Protein AF-A0A847NU24-F1 (afdb_monomer)

Structure (mmCIF, N/CA/C/O backbone):
data_AF-A0A847NU24-F1
#
_entry.id   AF-A0A847NU24-F1
#
loop_
_atom_site.group_PDB
_atom_site.id
_atom_site.type_symbol
_atom_site.label_atom_id
_atom_site.label_alt_id
_atom_site.label_comp_id
_atom_site.label_asym_id
_atom_site.label_entity_id
_atom_site.label_seq_id
_atom_site.pdbx_PDB_ins_code
_atom_site.Cartn_x
_atom_site.Cartn_y
_atom_site.Cartn_z
_atom_site.occupancy
_atom_site.B_iso_or_equiv
_atom_site.auth_seq_id
_atom_site.auth_comp_id
_atom_site.auth_asym_id
_atom_site.auth_atom_id
_atom_site.pdbx_PDB_model_num
ATOM 1 N N . MET A 1 1 ? -18.701 -4.483 -7.938 1.00 40.66 1 MET A N 1
ATOM 2 C CA . MET A 1 1 ? -17.333 -4.623 -8.474 1.00 40.66 1 MET A CA 1
ATOM 3 C C . MET A 1 1 ? -16.373 -4.222 -7.375 1.00 40.66 1 MET A C 1
ATOM 5 O O . MET A 1 1 ? -16.592 -3.175 -6.773 1.00 40.66 1 MET A O 1
ATOM 9 N N . ASN A 1 2 ? -15.394 -5.076 -7.081 1.00 43.22 2 ASN A N 1
ATOM 10 C CA . ASN A 1 2 ? -14.241 -4.721 -6.253 1.00 43.22 2 ASN A CA 1
ATOM 11 C C . ASN A 1 2 ? -13.532 -3.564 -6.970 1.00 43.22 2 ASN A C 1
ATOM 13 O O . ASN A 1 2 ? -13.362 -3.616 -8.189 1.00 43.22 2 ASN A O 1
ATOM 17 N N . GLY A 1 3 ? -13.318 -2.457 -6.267 1.00 52.81 3 GLY A N 1
ATOM 18 C CA . GLY A 1 3 ? -12.919 -1.199 -6.891 1.00 52.81 3 GLY A CA 1
ATOM 19 C C . GLY A 1 3 ? -11.425 -1.176 -7.197 1.00 52.81 3 GLY A C 1
ATOM 20 O O . GLY A 1 3 ? -10.616 -1.538 -6.345 1.00 52.81 3 GLY A O 1
ATOM 21 N N . THR A 1 4 ? -11.052 -0.716 -8.388 1.00 55.78 4 THR A N 1
ATOM 22 C CA . THR A 1 4 ? -9.664 -0.359 -8.701 1.00 55.78 4 THR A CA 1
ATOM 23 C C . THR A 1 4 ? -9.498 1.141 -8.509 1.00 55.78 4 THR A C 1
ATOM 25 O O . THR A 1 4 ? -10.241 1.927 -9.096 1.00 55.78 4 THR A O 1
ATOM 28 N N . PHE A 1 5 ? -8.532 1.536 -7.686 1.00 62.53 5 PHE A N 1
ATOM 29 C CA . PHE A 1 5 ? -8.117 2.918 -7.512 1.00 62.53 5 PHE A CA 1
ATOM 30 C C . PHE A 1 5 ? -6.874 3.170 -8.373 1.00 62.53 5 PHE A C 1
ATOM 32 O O . PHE A 1 5 ? -5.778 2.691 -8.072 1.00 62.53 5 PHE A O 1
ATOM 39 N N . PHE A 1 6 ? -7.048 3.897 -9.475 1.00 54.53 6 PHE A N 1
ATOM 40 C CA . PHE A 1 6 ? -5.964 4.232 -10.394 1.00 54.53 6 PHE A CA 1
ATOM 41 C C . PHE A 1 6 ? -5.281 5.522 -9.950 1.00 54.53 6 PHE A C 1
ATOM 43 O O . PHE A 1 6 ? -5.882 6.588 -10.031 1.00 54.53 6 PHE A O 1
ATOM 50 N N . LYS A 1 7 ? -4.004 5.445 -9.562 1.00 55.00 7 LYS A N 1
ATOM 51 C CA . LYS A 1 7 ? -3.173 6.640 -9.416 1.00 55.00 7 LYS A CA 1
ATOM 52 C C . LYS A 1 7 ? -2.510 6.931 -10.764 1.00 55.00 7 LYS A C 1
ATOM 54 O O . LYS A 1 7 ? -1.403 6.489 -11.047 1.00 55.00 7 LYS A O 1
ATOM 59 N N . ASN A 1 8 ? -3.211 7.638 -11.643 1.00 44.91 8 ASN A N 1
ATOM 60 C CA . ASN A 1 8 ? -2.634 8.044 -12.924 1.00 44.91 8 ASN A CA 1
ATOM 61 C C . ASN A 1 8 ? -1.587 9.160 -12.683 1.00 44.91 8 ASN A C 1
ATOM 63 O O . ASN A 1 8 ? -1.918 10.182 -12.080 1.00 44.91 8 ASN A O 1
ATOM 67 N N . PRO A 1 9 ? -0.333 9.006 -13.144 1.00 44.69 9 PRO A N 1
ATOM 68 C CA . PRO A 1 9 ? 0.763 9.947 -12.884 1.00 44.69 9 PRO A CA 1
ATOM 69 C C . PRO A 1 9 ? 0.654 11.305 -13.609 1.00 44.69 9 PRO A C 1
ATOM 71 O O . PRO A 1 9 ? 1.623 12.058 -13.617 1.00 44.69 9 PRO A O 1
ATOM 74 N N . SER A 1 10 ? -0.488 11.628 -14.226 1.00 42.53 10 SER A N 1
ATOM 75 C CA . SER A 1 10 ? -0.677 12.831 -15.052 1.00 42.53 10 SER A CA 1
ATOM 76 C C . SER A 1 10 ? -1.715 13.839 -14.531 1.00 42.53 10 SER A C 1
ATOM 78 O O . SER A 1 10 ? -2.029 14.787 -15.245 1.00 42.53 10 SER A O 1
ATOM 80 N N . PHE A 1 11 ? -2.238 13.685 -13.309 1.00 48.75 11 PHE A N 1
ATOM 81 C CA . PHE A 1 11 ? -3.346 14.524 -12.834 1.00 48.75 11 PHE A CA 1
ATOM 82 C C . PHE A 1 11 ? -2.934 15.837 -12.150 1.00 48.75 11 PHE A C 1
ATOM 84 O O . PHE A 1 11 ? -1.982 15.901 -11.372 1.00 48.75 11 PHE A O 1
ATOM 91 N N . GLU A 1 12 ? -3.694 16.888 -12.472 1.00 46.78 12 GLU A N 1
ATOM 92 C CA . GLU A 1 12 ? -3.600 18.248 -11.938 1.00 46.78 12 GLU A CA 1
ATOM 93 C C . GLU A 1 12 ? -3.823 18.293 -10.409 1.00 46.78 12 GLU A C 1
ATOM 95 O O . GLU A 1 12 ? -4.570 17.489 -9.848 1.00 46.78 12 GLU A O 1
ATOM 100 N N . GLU A 1 13 ? -3.214 19.275 -9.726 1.00 45.25 13 GLU A N 1
ATOM 101 C CA . GLU A 1 13 ? -3.166 19.425 -8.253 1.00 45.25 13 GLU A CA 1
ATOM 102 C C . GLU A 1 13 ? -4.518 19.292 -7.519 1.00 45.25 13 GLU A C 1
ATOM 104 O O . GLU A 1 13 ? -4.553 18.913 -6.347 1.00 45.25 13 GLU A O 1
ATOM 109 N N . ASN A 1 14 ? -5.641 19.574 -8.187 1.00 42.28 14 ASN A N 1
ATOM 110 C CA . ASN A 1 14 ? -6.974 19.536 -7.584 1.00 42.28 14 ASN A CA 1
ATOM 111 C C . ASN A 1 14 ? -7.537 18.111 -7.381 1.00 42.28 14 ASN A C 1
ATOM 113 O O . ASN A 1 14 ? -8.376 17.930 -6.499 1.00 42.28 14 ASN A O 1
ATOM 117 N N . GLU A 1 15 ? -7.071 17.093 -8.119 1.00 49.22 15 GLU A N 1
ATOM 118 C CA . GLU A 1 15 ? -7.521 15.695 -7.945 1.00 49.22 15 GLU A CA 1
ATOM 119 C C . GLU A 1 15 ? -6.720 14.923 -6.883 1.00 49.22 15 GLU A C 1
ATOM 121 O O . GLU A 1 15 ? -7.272 14.050 -6.213 1.00 49.22 15 GLU A O 1
ATOM 126 N N . ILE A 1 16 ? -5.476 15.337 -6.607 1.00 50.62 16 ILE A N 1
ATOM 127 C CA . ILE A 1 16 ? -4.620 14.781 -5.537 1.00 50.62 16 ILE A CA 1
ATOM 128 C C . ILE A 1 16 ? -5.321 14.848 -4.166 1.00 50.62 16 ILE A C 1
ATOM 130 O O . ILE A 1 16 ? -5.128 13.997 -3.294 1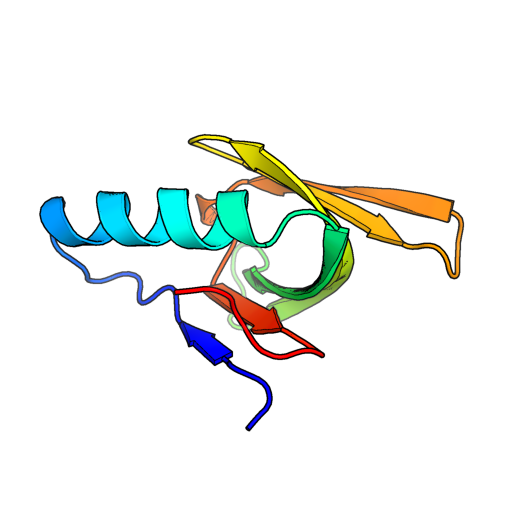.00 50.62 16 ILE A O 1
ATOM 134 N N . ARG A 1 17 ? -6.174 15.861 -3.966 1.00 48.53 17 ARG A N 1
ATOM 135 C CA . ARG A 1 17 ? -6.922 16.069 -2.720 1.00 48.53 17 ARG A CA 1
ATOM 136 C C . ARG A 1 17 ? -8.084 15.081 -2.539 1.00 48.53 17 ARG A C 1
ATOM 138 O O . ARG A 1 17 ? -8.444 14.798 -1.397 1.00 48.53 17 ARG A O 1
ATOM 145 N N . ASN A 1 18 ? -8.634 14.535 -3.627 1.00 57.34 18 ASN A N 1
ATOM 146 C CA . ASN A 1 18 ? -9.696 13.524 -3.573 1.00 57.34 18 ASN A CA 1
ATOM 147 C C . ASN A 1 18 ? -9.128 12.147 -3.193 1.00 57.34 18 ASN A C 1
ATOM 149 O O . ASN A 1 18 ? -9.701 11.456 -2.351 1.00 57.34 18 ASN A O 1
ATOM 153 N N . ASP A 1 19 ? -7.944 11.808 -3.706 1.00 60.94 19 ASP A N 1
AT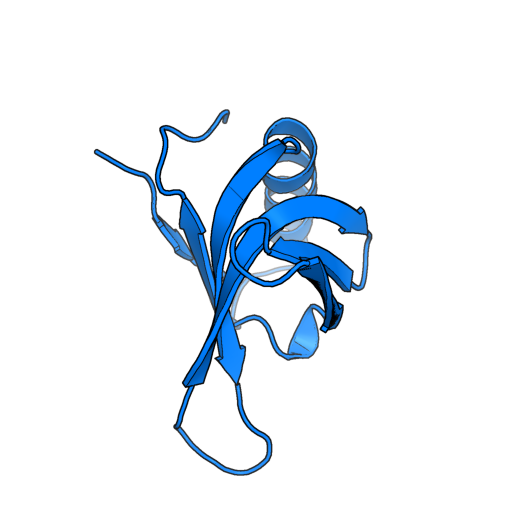OM 154 C CA . ASP A 1 19 ? -7.221 10.562 -3.414 1.00 60.94 19 ASP A CA 1
ATOM 155 C C . ASP A 1 19 ? -6.939 10.368 -1.918 1.00 60.94 19 ASP A C 1
ATOM 157 O O . ASP A 1 19 ? -7.031 9.265 -1.370 1.00 60.94 19 ASP A O 1
ATOM 161 N N . TYR A 1 20 ? -6.597 11.463 -1.239 1.00 67.25 20 TYR A N 1
ATOM 162 C CA . TYR A 1 20 ? -6.201 1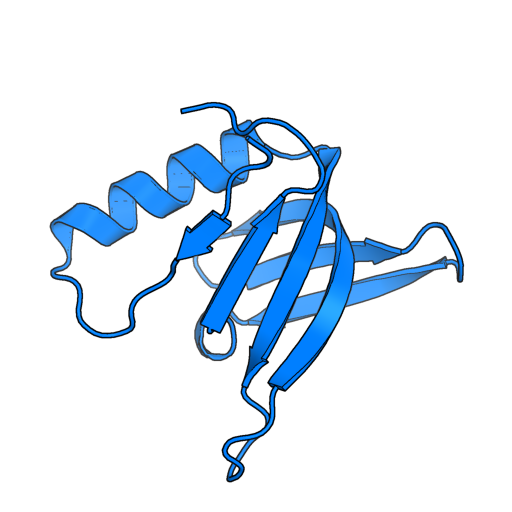1.437 0.163 1.00 67.25 20 TYR A CA 1
ATOM 163 C C . TYR A 1 20 ? -7.348 11.095 1.115 1.00 67.25 20 TYR A C 1
ATOM 165 O O . TYR A 1 20 ? -7.147 10.347 2.075 1.00 67.25 20 TYR A O 1
ATOM 173 N N . ASN A 1 21 ? -8.546 11.615 0.846 1.00 74.75 21 ASN A N 1
ATOM 174 C CA . ASN A 1 21 ? -9.720 11.334 1.670 1.00 74.75 21 ASN A CA 1
ATOM 175 C C . ASN A 1 21 ? -10.205 9.901 1.443 1.00 74.75 21 ASN A C 1
ATOM 177 O O . ASN A 1 21 ? -10.402 9.172 2.410 1.00 74.75 21 ASN A O 1
ATOM 181 N N . ILE A 1 22 ? -10.246 9.451 0.183 1.00 81.56 22 ILE A N 1
ATOM 182 C CA . ILE A 1 22 ? -10.652 8.084 -0.161 1.00 81.56 22 ILE A CA 1
ATOM 183 C C . ILE A 1 22 ? -9.761 7.066 0.560 1.00 81.56 22 ILE A C 1
ATOM 185 O O . ILE A 1 22 ? -10.265 6.179 1.241 1.00 81.56 22 ILE A O 1
ATOM 189 N N . LEU A 1 23 ? -8.433 7.175 0.483 1.00 84.75 23 LEU A N 1
ATOM 190 C CA . LEU A 1 23 ? -7.561 6.178 1.119 1.00 84.75 23 LEU A CA 1
ATOM 191 C C . LEU A 1 23 ? -7.652 6.198 2.651 1.00 84.75 23 LEU A C 1
ATOM 193 O O . LEU A 1 23 ? -7.610 5.139 3.276 1.00 84.75 23 LEU A O 1
ATOM 197 N N . LYS A 1 24 ? -7.844 7.370 3.264 1.00 86.06 24 LYS A N 1
ATOM 198 C CA . LYS A 1 24 ? -8.073 7.474 4.712 1.00 86.06 24 LYS A CA 1
ATOM 199 C C . LYS A 1 24 ? -9.379 6.830 5.157 1.00 86.06 24 LYS A C 1
ATOM 201 O O . LYS A 1 24 ? -9.386 6.118 6.159 1.00 86.06 24 LYS A O 1
ATOM 206 N N . ASP A 1 25 ? -10.446 7.022 4.394 1.00 89.19 25 ASP A N 1
ATOM 207 C CA . ASP A 1 25 ? -11.764 6.462 4.702 1.00 89.19 25 ASP A CA 1
ATOM 208 C C . ASP A 1 25 ? -11.817 4.938 4.509 1.00 89.19 25 ASP A C 1
ATOM 210 O O . ASP A 1 25 ? -12.770 4.279 4.924 1.00 89.19 25 ASP A O 1
ATOM 214 N N . ASN A 1 26 ? -10.781 4.354 3.902 1.00 90.25 26 ASN A N 1
ATOM 215 C CA . ASN A 1 26 ? -10.672 2.923 3.649 1.00 90.25 26 ASN A CA 1
ATOM 216 C C . ASN A 1 26 ? -9.577 2.220 4.484 1.00 90.25 26 ASN A C 1
ATOM 218 O O . ASN A 1 26 ? -9.227 1.076 4.180 1.00 90.25 26 ASN A O 1
ATOM 222 N N . ILE A 1 27 ? -9.058 2.856 5.545 1.00 93.56 27 ILE A N 1
ATOM 223 C CA . ILE A 1 27 ? -8.182 2.199 6.534 1.00 93.56 27 ILE A CA 1
ATOM 224 C C . ILE A 1 27 ? -8.881 0.956 7.115 1.00 93.56 27 ILE A C 1
ATOM 226 O O . ILE A 1 27 ? -10.082 0.959 7.380 1.00 93.56 27 ILE A O 1
ATOM 230 N N . GLY A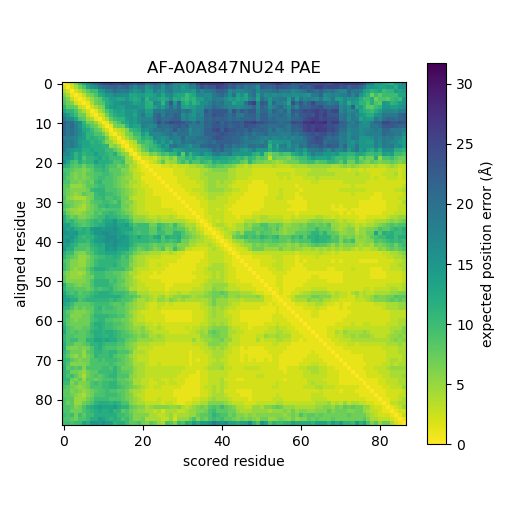 1 28 ? -8.121 -0.123 7.294 1.00 94.56 28 GLY A N 1
ATOM 231 C CA . GLY A 1 28 ? -8.595 -1.425 7.761 1.00 94.56 28 GLY A CA 1
ATOM 232 C C . GLY A 1 28 ? -9.026 -2.381 6.646 1.00 94.56 28 GLY A C 1
ATOM 233 O O . GLY A 1 28 ? -9.253 -3.557 6.921 1.00 94.56 28 GLY A O 1
ATOM 234 N N . LYS A 1 29 ? -9.105 -1.926 5.389 1.00 93.38 29 LYS A N 1
ATOM 235 C CA . LYS A 1 29 ? -9.432 -2.797 4.250 1.00 93.38 29 LYS A CA 1
ATOM 236 C C . LYS A 1 29 ? -8.204 -3.477 3.678 1.00 93.38 29 LYS A C 1
ATOM 238 O O . LYS A 1 29 ? -7.107 -2.915 3.670 1.00 93.38 29 LYS A O 1
ATOM 243 N N . LYS A 1 30 ? -8.411 -4.675 3.133 1.00 94.06 30 LYS A N 1
ATOM 244 C CA . LYS A 1 30 ? -7.365 -5.394 2.413 1.00 94.06 30 LYS A CA 1
ATOM 245 C C . LYS A 1 30 ? -7.180 -4.829 1.005 1.00 94.06 30 LYS A C 1
ATOM 247 O O . LYS A 1 30 ? -8.136 -4.732 0.229 1.00 94.06 30 LYS A O 1
ATOM 252 N N . ILE A 1 31 ? -5.941 -4.467 0.683 1.00 93.69 31 ILE A N 1
ATOM 253 C CA . ILE A 1 31 ? -5.559 -3.865 -0.593 1.00 93.69 31 ILE A CA 1
ATOM 254 C C . ILE A 1 31 ? -4.325 -4.532 -1.195 1.00 93.69 31 ILE A C 1
ATOM 256 O O . ILE A 1 31 ? -3.508 -5.131 -0.490 1.00 93.69 31 ILE A O 1
ATOM 260 N N . LYS A 1 32 ? -4.168 -4.366 -2.508 1.00 93.88 32 LYS A N 1
ATOM 261 C CA . LYS A 1 32 ? -2.929 -4.631 -3.240 1.00 93.88 32 LYS A CA 1
ATOM 262 C C . LYS A 1 32 ? -2.378 -3.325 -3.785 1.00 93.88 32 LYS A C 1
ATOM 264 O O . LYS A 1 32 ? -3.080 -2.592 -4.476 1.00 93.88 32 LYS A O 1
ATOM 269 N N . VAL A 1 33 ? -1.118 -3.049 -3.491 1.00 92.62 33 VAL A N 1
ATOM 270 C CA . VAL A 1 33 ? -0.387 -1.879 -3.971 1.00 92.62 33 VAL A CA 1
ATOM 271 C C . VAL A 1 33 ? 0.603 -2.335 -5.027 1.00 92.62 33 VAL A C 1
ATOM 273 O O . VAL A 1 33 ? 1.508 -3.121 -4.741 1.00 92.62 33 VAL A O 1
ATOM 276 N N . TYR A 1 34 ? 0.436 -1.824 -6.242 1.00 90.94 34 TYR A N 1
ATOM 277 C CA . TYR A 1 34 ? 1.345 -2.072 -7.352 1.00 90.94 34 TYR A CA 1
ATOM 278 C C . TYR A 1 34 ? 2.394 -0.967 -7.347 1.00 90.94 34 TYR A C 1
ATOM 280 O O . TYR A 1 34 ? 2.086 0.201 -7.577 1.00 90.94 34 TYR A O 1
ATOM 288 N N . SER A 1 35 ? 3.628 -1.334 -7.015 1.00 88.62 35 SER A N 1
ATOM 289 C CA . SER A 1 35 ? 4.737 -0.409 -6.814 1.00 88.62 35 SER A CA 1
ATOM 290 C C . SER A 1 35 ? 5.737 -0.501 -7.956 1.00 88.62 35 SER A C 1
ATOM 292 O O . SER A 1 35 ? 6.160 -1.595 -8.310 1.00 88.62 35 SER A O 1
ATOM 294 N N . LEU A 1 36 ? 6.186 0.634 -8.482 1.00 85.50 36 LEU A N 1
ATOM 295 C CA . LEU A 1 36 ? 7.273 0.695 -9.458 1.00 85.50 36 LEU A CA 1
ATOM 296 C C . LEU A 1 36 ? 8.590 0.227 -8.830 1.00 85.50 36 LEU A C 1
ATOM 298 O O . LEU A 1 36 ? 8.948 0.658 -7.728 1.00 85.50 36 LEU A O 1
ATOM 302 N N . ILE A 1 37 ? 9.312 -0.636 -9.542 1.00 81.75 37 ILE A N 1
ATOM 303 C CA . ILE A 1 37 ? 10.697 -0.988 -9.225 1.00 81.75 37 ILE A CA 1
ATOM 304 C C . ILE A 1 37 ? 11.619 0.006 -9.950 1.00 81.75 37 ILE A C 1
ATOM 306 O O . ILE A 1 37 ? 11.385 0.388 -11.095 1.00 81.75 37 ILE A O 1
ATOM 310 N N . TYR A 1 38 ? 12.655 0.488 -9.257 1.00 76.25 38 TYR A N 1
ATOM 311 C CA . TYR A 1 38 ? 13.559 1.498 -9.807 1.00 76.25 38 TYR A CA 1
ATOM 312 C C . TYR A 1 38 ? 14.259 0.985 -11.074 1.00 76.25 38 TYR A C 1
ATOM 314 O O . TYR A 1 38 ? 14.874 -0.079 -11.051 1.00 76.25 38 TYR A O 1
ATOM 322 N N . ASN A 1 39 ? 14.199 1.780 -12.147 1.00 75.00 39 ASN A N 1
ATOM 323 C CA . ASN A 1 39 ? 14.787 1.496 -13.462 1.00 75.00 39 ASN A CA 1
ATOM 324 C C . ASN A 1 39 ? 14.237 0.254 -14.188 1.00 75.00 39 ASN A C 1
ATOM 326 O O . ASN A 1 39 ? 14.922 -0.298 -15.048 1.00 75.00 39 ASN A O 1
ATOM 330 N N . THR A 1 40 ? 13.008 -0.169 -13.891 1.00 80.25 40 THR A N 1
ATOM 331 C CA . THR A 1 40 ? 12.322 -1.234 -14.638 1.00 80.25 40 THR A CA 1
ATOM 332 C C . THR A 1 40 ? 10.867 -0.860 -14.905 1.00 80.25 40 THR A C 1
ATOM 334 O O . THR A 1 40 ? 10.284 -0.083 -14.153 1.00 80.25 40 THR A O 1
ATOM 337 N N . GLU A 1 41 ? 10.257 -1.471 -15.920 1.00 77.00 41 GLU A N 1
ATOM 338 C CA . GLU A 1 41 ? 8.801 -1.401 -16.140 1.00 77.00 41 GLU A CA 1
ATOM 339 C C . GLU A 1 41 ? 8.019 -2.371 -15.232 1.00 77.00 41 GLU A C 1
ATOM 341 O O . GLU A 1 41 ? 6.792 -2.345 -15.197 1.00 77.00 41 GLU A O 1
ATOM 346 N N . ASP A 1 42 ? 8.723 -3.203 -14.460 1.00 79.94 42 ASP A N 1
ATOM 347 C CA . ASP A 1 42 ? 8.114 -4.187 -13.573 1.00 79.94 42 ASP A CA 1
ATOM 348 C C . ASP A 1 42 ? 7.489 -3.557 -12.320 1.00 79.94 42 ASP A C 1
ATOM 350 O O . ASP A 1 42 ? 7.986 -2.58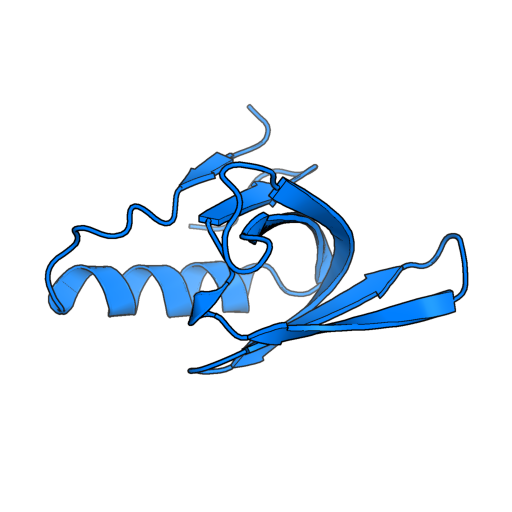3 -11.735 1.00 79.94 42 ASP A O 1
ATOM 354 N N . HIS A 1 43 ? 6.413 -4.195 -11.853 1.00 85.06 43 HIS A N 1
ATOM 355 C CA . HIS A 1 43 ? 5.736 -3.843 -10.613 1.00 85.06 43 HIS A CA 1
ATOM 356 C C . HIS A 1 43 ? 6.003 -4.868 -9.514 1.00 85.06 43 HIS A C 1
ATOM 358 O O . HIS A 1 43 ? 5.808 -6.071 -9.690 1.00 85.06 43 HIS A O 1
ATOM 364 N N . LYS A 1 44 ? 6.347 -4.379 -8.323 1.00 91.25 44 LYS A N 1
ATOM 365 C CA . LYS A 1 44 ? 6.285 -5.159 -7.089 1.00 91.25 44 LYS A CA 1
ATOM 366 C C . LYS A 1 44 ? 4.904 -5.013 -6.465 1.00 91.25 44 LYS A C 1
ATOM 368 O O . LYS A 1 44 ? 4.451 -3.897 -6.225 1.00 91.25 44 LYS A O 1
ATOM 373 N N . ILE A 1 45 ? 4.258 -6.135 -6.167 1.00 92.75 45 ILE A N 1
ATOM 374 C CA . ILE A 1 45 ? 2.93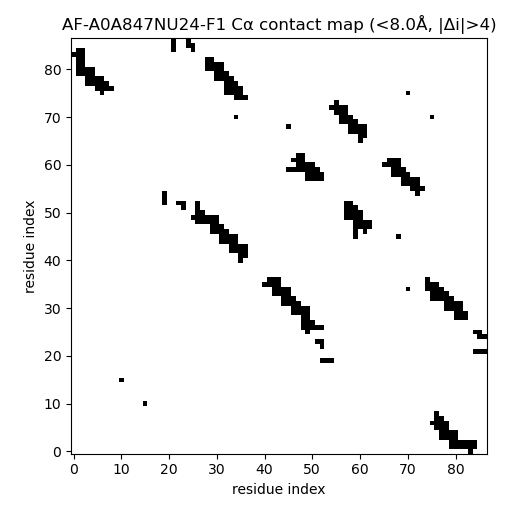2 -6.151 -5.544 1.00 92.75 45 ILE A CA 1
ATOM 375 C C . ILE A 1 45 ? 3.095 -6.341 -4.038 1.00 92.75 45 ILE A C 1
ATOM 377 O O . ILE A 1 45 ? 3.708 -7.311 -3.593 1.00 92.75 45 ILE A O 1
ATOM 381 N N . PHE A 1 46 ? 2.524 -5.426 -3.261 1.00 94.06 46 PHE A N 1
ATOM 382 C CA . PHE A 1 46 ? 2.379 -5.564 -1.815 1.00 94.06 46 PHE A CA 1
ATOM 383 C C . PHE A 1 46 ? 0.907 -5.782 -1.487 1.00 94.06 46 PHE A C 1
ATOM 385 O O . PHE A 1 46 ? 0.071 -4.984 -1.896 1.00 94.06 46 PHE A O 1
ATOM 392 N N . SER A 1 47 ? 0.584 -6.850 -0.762 1.00 94.94 47 SER A N 1
ATOM 393 C CA . SER A 1 47 ? -0.784 -7.169 -0.352 1.00 94.94 47 SER A CA 1
ATOM 394 C C . SER A 1 47 ? -0.876 -7.118 1.164 1.00 94.94 47 SER A C 1
ATOM 396 O O . SER A 1 47 ? -0.026 -7.683 1.844 1.00 94.94 47 SER A O 1
ATOM 398 N N . GLY A 1 48 ? -1.909 -6.476 1.696 1.00 96.25 48 GLY A N 1
ATOM 399 C CA . GLY A 1 48 ? -2.074 -6.355 3.140 1.00 96.25 48 GLY A CA 1
ATOM 400 C C . GLY A 1 48 ? -3.261 -5.492 3.537 1.00 96.25 48 GLY A C 1
ATOM 401 O O . GLY A 1 48 ? -4.005 -5.008 2.686 1.00 96.25 48 GLY A O 1
ATOM 402 N N . ILE A 1 49 ? -3.436 -5.314 4.839 1.00 96.75 49 ILE A N 1
ATOM 403 C CA . ILE A 1 49 ? -4.407 -4.394 5.421 1.00 96.75 49 ILE A CA 1
ATOM 404 C C . ILE A 1 49 ? -3.836 -2.979 5.361 1.00 96.75 49 ILE A C 1
ATOM 406 O O . ILE A 1 49 ? -2.687 -2.761 5.742 1.00 96.75 49 ILE A O 1
ATOM 410 N N . LEU A 1 50 ? -4.627 -2.020 4.875 1.00 95.44 50 LEU A N 1
ATOM 411 C CA . LEU A 1 50 ? -4.271 -0.605 4.900 1.00 95.44 50 LEU A CA 1
ATOM 412 C C . LEU A 1 50 ? -4.321 -0.085 6.337 1.00 95.44 50 LEU A C 1
ATOM 414 O O . LEU A 1 50 ? -5.396 0.184 6.859 1.00 95.44 50 LEU A O 1
ATOM 418 N N . GLU A 1 51 ? -3.164 0.084 6.965 1.00 96.75 51 GLU A N 1
ATOM 419 C CA . GLU A 1 51 ? -3.068 0.535 8.360 1.00 96.75 51 GLU A CA 1
ATOM 420 C C . GLU A 1 51 ? -3.040 2.060 8.458 1.00 96.75 51 GLU A C 1
ATOM 422 O O . GLU A 1 51 ? -3.597 2.663 9.375 1.00 96.75 51 GLU A O 1
ATOM 427 N N . GLN A 1 52 ? -2.367 2.710 7.506 1.00 94.25 52 GLN A N 1
ATOM 428 C CA . GLN A 1 52 ? -2.214 4.157 7.516 1.00 94.25 52 GLN A CA 1
ATOM 429 C C . GLN A 1 52 ? -1.965 4.714 6.116 1.00 94.25 52 GLN A C 1
ATOM 431 O O . GLN A 1 52 ? -1.195 4.151 5.338 1.00 94.25 52 GLN A O 1
ATOM 436 N N . TYR A 1 53 ? -2.546 5.883 5.843 1.00 89.88 53 TYR A N 1
ATOM 437 C CA . TYR A 1 53 ? -2.212 6.711 4.690 1.00 89.88 53 TYR A CA 1
ATOM 438 C C . TYR A 1 53 ? -1.821 8.124 5.144 1.00 89.88 53 TYR A C 1
ATOM 440 O O . TYR A 1 53 ? -2.574 8.803 5.852 1.00 89.88 53 TYR A O 1
ATOM 448 N N . LYS A 1 54 ? -0.612 8.543 4.770 1.00 86.19 54 LYS A N 1
ATOM 449 C CA . LYS A 1 54 ? -0.044 9.875 5.004 1.00 86.19 54 LYS A CA 1
ATOM 450 C C . LYS A 1 54 ? 0.188 10.572 3.668 1.00 86.19 54 LYS A C 1
ATOM 452 O O . LYS A 1 54 ? -0.015 9.997 2.608 1.00 86.19 54 LYS A O 1
ATOM 457 N N . GLU A 1 55 ? 0.586 11.837 3.739 1.00 81.00 55 GLU A N 1
ATOM 458 C CA . GLU A 1 55 ? 0.789 12.691 2.565 1.00 81.00 55 GLU A CA 1
ATOM 459 C C . GLU A 1 55 ? 1.792 12.097 1.568 1.00 81.00 55 GLU A C 1
ATOM 461 O O . GLU A 1 55 ? 1.591 12.194 0.367 1.00 81.00 55 GLU A O 1
ATOM 466 N N . ASP A 1 56 ? 2.827 11.417 2.059 1.00 85.38 56 ASP A N 1
ATOM 467 C CA . ASP A 1 56 ? 3.936 10.905 1.256 1.00 85.38 56 ASP A CA 1
ATOM 468 C C . ASP A 1 56 ? 4.061 9.376 1.269 1.00 85.38 56 ASP A C 1
ATOM 470 O O . ASP A 1 56 ? 4.960 8.818 0.629 1.00 85.38 56 ASP A O 1
ATOM 474 N N . SER A 1 57 ? 3.201 8.677 2.014 1.00 88.94 57 SER A N 1
ATOM 475 C CA . SER A 1 57 ? 3.436 7.276 2.351 1.00 88.94 57 SER A CA 1
ATOM 476 C C . SER A 1 57 ? 2.184 6.490 2.724 1.00 88.94 57 SER A C 1
ATOM 478 O O . SER A 1 57 ? 1.195 7.017 3.231 1.00 88.94 57 SER A O 1
ATOM 480 N N . LEU A 1 58 ? 2.269 5.183 2.492 1.00 92.44 58 LEU A N 1
ATOM 481 C CA . LEU A 1 58 ? 1.252 4.193 2.814 1.00 92.44 58 LEU A CA 1
ATOM 482 C C . LEU A 1 58 ? 1.879 3.080 3.665 1.00 92.44 58 LEU A C 1
ATOM 484 O O . LEU A 1 58 ? 2.992 2.634 3.375 1.00 92.44 58 LEU A O 1
ATOM 488 N N . ILE A 1 59 ? 1.168 2.638 4.705 1.00 96.00 59 ILE A N 1
ATOM 489 C CA . ILE A 1 59 ? 1.568 1.512 5.558 1.00 96.00 59 ILE A CA 1
ATOM 490 C C . ILE A 1 59 ? 0.604 0.343 5.360 1.00 96.00 59 ILE A C 1
ATOM 492 O O . ILE A 1 59 ? -0.611 0.515 5.474 1.00 96.00 59 ILE A O 1
ATOM 496 N N . LEU A 1 60 ? 1.166 -0.839 5.104 1.00 97.00 60 LEU A N 1
ATOM 497 C CA . LEU A 1 60 ? 0.445 -2.110 5.070 1.00 97.00 60 LEU A CA 1
ATOM 498 C C . LEU A 1 60 ? 0.918 -3.043 6.176 1.00 97.00 60 LEU A C 1
ATOM 500 O O . LEU A 1 60 ? 2.123 -3.129 6.417 1.00 97.00 60 LEU A O 1
ATOM 504 N N . SER A 1 61 ? -0.004 -3.812 6.746 1.00 97.69 61 SER A N 1
ATOM 505 C CA . SER A 1 61 ? 0.313 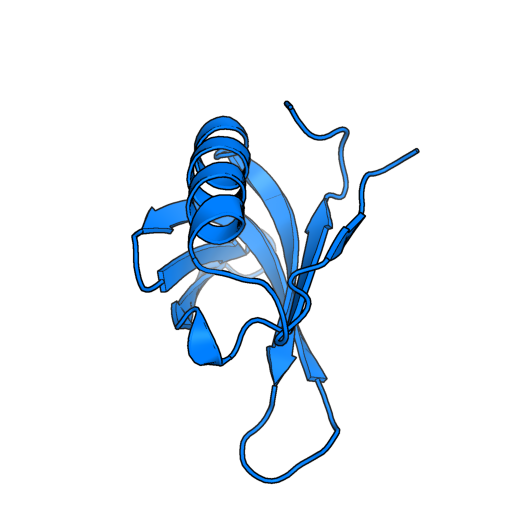-5.026 7.499 1.00 97.69 61 SER A CA 1
ATOM 506 C C . SER A 1 61 ? -0.100 -6.260 6.689 1.00 97.69 61 SER A C 1
ATOM 508 O O . SER A 1 61 ? -1.189 -6.314 6.119 1.00 97.69 61 SER A O 1
ATOM 510 N N . ASP A 1 62 ? 0.772 -7.259 6.588 1.00 96.69 62 ASP A N 1
ATOM 511 C CA . ASP A 1 62 ? 0.449 -8.539 5.957 1.00 96.69 62 ASP A CA 1
ATOM 512 C C . ASP A 1 62 ? 0.199 -9.598 7.043 1.00 96.69 62 ASP A C 1
ATOM 514 O O . ASP A 1 62 ? 1.148 -10.119 7.639 1.00 96.69 62 ASP A O 1
ATOM 518 N N . PRO A 1 63 ? -1.071 -9.954 7.319 1.00 93.38 63 PRO A N 1
ATOM 519 C CA . PRO A 1 63 ? -1.407 -10.896 8.383 1.00 93.38 63 PRO A CA 1
ATOM 520 C C . PRO A 1 63 ? -0.948 -12.329 8.082 1.00 93.38 63 PRO A C 1
ATOM 522 O O . PRO A 1 63 ? -0.924 -13.155 8.990 1.00 93.38 63 PRO A O 1
ATOM 525 N N . SER A 1 64 ? -0.592 -12.648 6.830 1.00 93.75 64 SER A N 1
ATOM 526 C CA . SER A 1 64 ? -0.163 -13.997 6.443 1.00 93.75 64 SER A CA 1
ATOM 527 C C . SER A 1 64 ? 1.260 -14.323 6.900 1.00 93.75 64 SER A C 1
ATOM 529 O O . SER A 1 64 ? 1.576 -15.484 7.153 1.00 93.75 64 SER A O 1
ATOM 531 N N . ASN A 1 65 ? 2.117 -13.307 7.016 1.00 94.56 65 ASN A N 1
ATOM 532 C CA . ASN A 1 65 ? 3.533 -13.466 7.349 1.00 94.56 65 ASN A CA 1
ATOM 533 C C . ASN A 1 65 ? 4.006 -12.535 8.481 1.00 94.56 65 ASN A C 1
ATOM 535 O O . ASN A 1 65 ? 5.144 -12.662 8.927 1.00 94.56 65 ASN A O 1
ATOM 539 N N . GLY A 1 66 ? 3.151 -11.626 8.961 1.00 94.75 66 GLY A N 1
ATOM 540 C CA . GLY A 1 66 ? 3.456 -10.681 10.036 1.00 94.75 66 GLY A CA 1
ATOM 541 C C . GLY A 1 66 ? 4.307 -9.480 9.609 1.00 94.75 66 GLY A C 1
ATOM 542 O O . GLY A 1 66 ? 4.750 -8.718 10.469 1.00 94.75 66 GLY A O 1
ATOM 543 N N . ASN A 1 67 ? 4.558 -9.297 8.309 1.00 96.19 67 ASN A N 1
ATOM 544 C CA . ASN A 1 67 ? 5.370 -8.196 7.803 1.00 96.19 67 ASN A CA 1
ATOM 545 C C . ASN A 1 67 ? 4.600 -6.878 7.782 1.00 96.19 67 ASN A C 1
ATOM 547 O O . ASN A 1 67 ? 3.384 -6.834 7.606 1.00 96.19 67 ASN A O 1
ATOM 551 N N . TRP A 1 68 ? 5.358 -5.789 7.880 1.00 97.31 68 TRP A N 1
ATOM 552 C CA . TRP A 1 68 ? 4.865 -4.431 7.705 1.00 97.31 68 TRP A CA 1
ATOM 553 C C . TRP A 1 68 ? 5.598 -3.780 6.537 1.00 97.31 68 TRP A C 1
ATOM 555 O O . TRP A 1 68 ? 6.826 -3.857 6.447 1.00 97.31 68 TRP A O 1
ATOM 565 N N . TYR A 1 69 ? 4.856 -3.132 5.644 1.00 95.81 69 TYR A N 1
ATOM 566 C CA . TYR A 1 69 ? 5.410 -2.461 4.473 1.00 95.81 69 TYR A CA 1
ATOM 567 C C . TYR A 1 69 ? 5.182 -0.960 4.570 1.00 95.81 69 TYR A C 1
ATOM 569 O O . TYR A 1 69 ? 4.049 -0.508 4.702 1.00 95.81 69 TYR A O 1
ATOM 577 N N . PHE A 1 70 ? 6.263 -0.191 4.457 1.00 95.31 70 PHE A N 1
ATOM 578 C CA . PHE A 1 70 ? 6.221 1.249 4.230 1.00 95.31 70 PHE A CA 1
ATOM 579 C C . PHE A 1 70 ? 6.459 1.514 2.744 1.00 95.31 70 PHE A C 1
ATOM 581 O O . PHE A 1 70 ? 7.504 1.140 2.206 1.00 95.31 70 PHE A O 1
ATOM 588 N N . ILE A 1 71 ? 5.494 2.146 2.078 1.00 92.00 71 ILE A N 1
ATOM 589 C CA . ILE A 1 71 ? 5.524 2.375 0.633 1.00 92.00 71 ILE A CA 1
ATOM 590 C C . ILE A 1 71 ? 5.434 3.882 0.374 1.00 92.00 71 ILE A C 1
ATOM 592 O O . ILE A 1 71 ? 4.375 4.476 0.594 1.00 92.00 71 ILE A O 1
ATOM 596 N N . PRO A 1 72 ? 6.516 4.523 -0.105 1.00 89.44 72 PRO A N 1
ATOM 597 C CA . PRO A 1 72 ? 6.466 5.920 -0.511 1.00 89.44 72 PRO A CA 1
ATOM 598 C C . PRO A 1 72 ? 5.508 6.116 -1.686 1.00 89.44 72 PRO A C 1
ATOM 600 O O . PRO A 1 72 ? 5.552 5.379 -2.673 1.00 89.44 72 PRO A O 1
ATOM 603 N N . GLN A 1 73 ? 4.695 7.164 -1.625 1.00 84.56 73 GLN A N 1
ATOM 604 C CA . GLN A 1 73 ? 3.627 7.425 -2.587 1.00 84.56 73 GLN A CA 1
ATOM 605 C C . GLN A 1 73 ? 4.144 7.623 -4.023 1.00 84.56 73 GLN A C 1
ATOM 607 O O . GLN A 1 73 ? 3.415 7.365 -4.980 1.00 84.56 73 GLN A O 1
ATOM 612 N N . LYS A 1 74 ? 5.405 8.053 -4.181 1.00 84.69 74 LYS A N 1
ATOM 613 C CA . LYS A 1 74 ? 6.087 8.192 -5.480 1.00 84.69 74 LYS A CA 1
ATOM 614 C C . LYS A 1 74 ? 6.328 6.864 -6.205 1.00 84.69 74 LYS A C 1
ATOM 616 O O . LYS A 1 74 ? 6.586 6.874 -7.400 1.00 84.69 74 LYS A O 1
ATOM 621 N N . TYR A 1 75 ? 6.274 5.742 -5.489 1.00 87.38 75 TYR A N 1
ATOM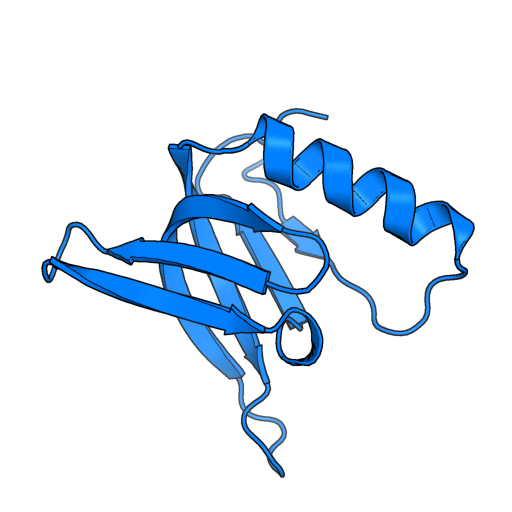 622 C CA . TYR A 1 75 ? 6.414 4.414 -6.082 1.00 87.38 75 TYR A CA 1
ATOM 623 C C . TYR A 1 75 ? 5.067 3.739 -6.334 1.00 87.38 75 TYR A C 1
ATOM 625 O O . TYR A 1 75 ? 5.037 2.736 -7.032 1.00 87.38 75 TYR A O 1
ATOM 633 N N . ILE A 1 76 ? 3.959 4.270 -5.810 1.00 87.00 76 ILE A N 1
ATOM 634 C CA . ILE A 1 76 ? 2.627 3.687 -5.998 1.00 87.00 76 ILE A CA 1
ATOM 635 C C . ILE A 1 76 ? 2.135 3.995 -7.412 1.00 87.00 76 ILE A C 1
ATOM 637 O O . ILE A 1 76 ? 1.963 5.161 -7.762 1.00 87.00 76 ILE A O 1
ATOM 641 N N . TYR A 1 77 ? 1.880 2.946 -8.192 1.00 83.44 77 TYR A N 1
ATOM 642 C CA . TYR A 1 77 ? 1.298 3.037 -9.528 1.00 83.44 77 TYR A CA 1
ATOM 643 C C . TYR A 1 77 ? -0.233 2.949 -9.476 1.00 83.44 77 TYR A C 1
ATOM 645 O O . TYR A 1 77 ? -0.925 3.819 -9.985 1.00 83.44 77 TYR A O 1
ATOM 653 N N . TYR A 1 78 ? -0.791 1.946 -8.797 1.00 85.19 78 TYR A N 1
ATOM 654 C CA . TYR A 1 78 ? -2.222 1.901 -8.473 1.00 85.19 78 TYR A CA 1
ATOM 655 C C . TYR A 1 78 ? -2.490 1.007 -7.263 1.00 85.19 78 TYR A C 1
ATOM 657 O O . TYR A 1 78 ? -1.614 0.259 -6.810 1.00 85.19 78 TYR A O 1
ATOM 665 N N . ILE A 1 79 ? -3.707 1.115 -6.732 1.00 88.25 79 ILE A N 1
ATOM 666 C CA . ILE A 1 79 ? -4.178 0.359 -5.576 1.00 88.25 79 ILE A CA 1
ATOM 667 C C . ILE A 1 79 ? -5.449 -0.393 -5.968 1.00 88.25 79 ILE A C 1
ATOM 669 O O . ILE A 1 79 ? -6.381 0.166 -6.536 1.00 88.25 79 ILE A O 1
ATOM 673 N N . GLU A 1 80 ? -5.505 -1.678 -5.660 1.00 89.12 80 GLU A N 1
ATOM 674 C CA . GLU A 1 80 ? -6.685 -2.515 -5.858 1.00 89.12 80 GLU A CA 1
ATOM 675 C C . GLU A 1 80 ? -7.272 -2.862 -4.491 1.00 89.12 80 GLU A C 1
ATOM 677 O O . GLU A 1 80 ? -6.555 -3.359 -3.621 1.00 89.12 80 GLU A O 1
ATOM 682 N N . PHE A 1 81 ? -8.564 -2.608 -4.292 1.00 89.69 81 PHE A N 1
ATOM 683 C CA . PHE A 1 81 ? -9.260 -3.012 -3.075 1.00 89.69 81 PHE A CA 1
ATOM 684 C C . PHE A 1 81 ? -9.878 -4.393 -3.278 1.00 89.69 81 PHE A C 1
ATOM 686 O O . PHE A 1 81 ? -10.604 -4.613 -4.247 1.00 89.69 81 PHE A O 1
ATOM 693 N N . GLU A 1 82 ? -9.637 -5.322 -2.346 1.00 87.50 82 GLU A N 1
ATOM 694 C CA . GLU A 1 82 ? -10.314 -6.630 -2.377 1.00 87.50 82 GLU A CA 1
ATOM 695 C C . GLU A 1 82 ? -11.812 -6.501 -2.051 1.00 87.50 82 GLU A C 1
ATOM 697 O O . GLU A 1 82 ? -12.615 -7.361 -2.410 1.00 87.50 82 GLU A O 1
ATOM 702 N N . GLU A 1 83 ? -12.187 -5.393 -1.415 1.00 83.06 83 GLU A N 1
ATOM 703 C CA . GLU A 1 83 ? -13.540 -5.069 -0.983 1.00 83.06 83 GLU A CA 1
ATOM 704 C C . GLU A 1 83 ? -14.062 -3.795 -1.668 1.00 83.06 83 GLU A C 1
ATOM 706 O O . GLU A 1 83 ? -13.360 -3.091 -2.396 1.00 83.06 83 GLU A O 1
ATOM 711 N N . ARG A 1 84 ? -15.336 -3.462 -1.436 1.00 81.25 84 ARG A N 1
ATOM 712 C CA . ARG A 1 84 ? -15.931 -2.229 -1.966 1.00 81.25 84 ARG A CA 1
ATOM 713 C C . ARG A 1 84 ? -15.298 -0.998 -1.310 1.00 81.25 84 ARG A C 1
ATOM 715 O O . ARG A 1 84 ? -15.272 -0.905 -0.084 1.00 81.25 84 ARG A O 1
ATOM 722 N N . MET A 1 85 ? -14.868 -0.028 -2.115 1.00 79.69 85 MET A N 1
ATOM 723 C CA . MET A 1 85 ? -14.349 1.258 -1.631 1.00 79.69 85 MET A CA 1
ATOM 724 C C . MET A 1 85 ? -15.461 2.136 -1.040 1.00 79.69 85 MET A C 1
ATOM 726 O O . MET A 1 85 ? -16.599 2.110 -1.513 1.00 79.69 85 MET A O 1
ATOM 730 N N . ILE A 1 86 ? -15.114 2.907 -0.011 1.00 76.81 86 ILE A N 1
ATOM 731 C CA . ILE A 1 86 ? -15.882 4.066 0.463 1.00 76.81 86 ILE A CA 1
ATOM 732 C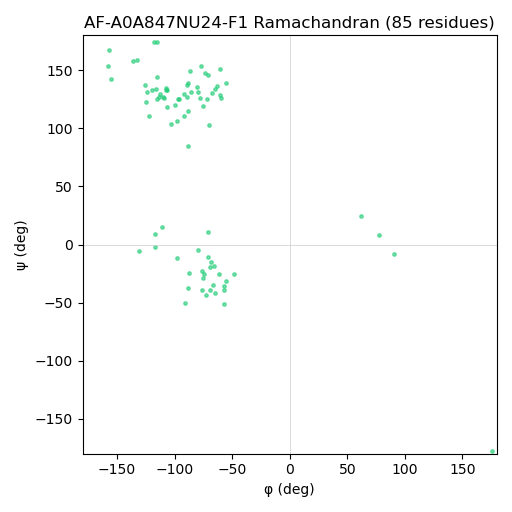 C . ILE A 1 86 ? -15.435 5.271 -0.379 1.00 76.81 86 ILE A C 1
ATOM 734 O O . ILE A 1 86 ? -14.230 5.425 -0.589 1.00 76.81 86 ILE A O 1
ATOM 738 N N . ILE A 1 87 ? -16.397 6.033 -0.910 1.00 73.50 87 ILE A N 1
ATOM 739 C CA . ILE A 1 87 ? -16.226 7.203 -1.794 1.00 73.50 87 ILE A CA 1
ATOM 740 C C . ILE A 1 87 ? -16.929 8.387 -1.141 1.00 73.50 87 ILE A C 1
ATOM 742 O O . ILE A 1 87 ? -18.034 8.142 -0.598 1.00 73.50 87 ILE A O 1
#

pLDDT: mean 80.04, std 17.38, range [40.66, 97.69]

Sequence (87 aa):
MNGTFFKNPSFEENEIRNDYNILKDNIGKKIKVYSLIYNTEDHKIFSGILEQYKEDSLILSDPSNGNWYFIPQKYIYYIEFEERMII

Foldseek 3Di:
DQDKFFPDVDDDPVVLVVVQVQLAQQQQFWKWFFFDDPPDPHTDIDTAGFHDDDPFWTWGAHPVVRDIDIGGPVGTRIMTTPDHTDD

Nearest PDB structures (foldseek):
  8zra-assembly1_A  TM=9.249E-01  e=1.050E-05  Bacillus amyloliquefaciens
  5t3a-assembly1_A-2  TM=5.075E-01  e=3.783E-02  Visna-maedi virus
  7u32-assembly1_F  TM=5.709E-01  e=1.001E-01  Visna/maedi virus EV1 KV1772
  7zpp-assembly1_E  TM=5.036E-01  e=5.648E-02  Visna/maedi virus EV1 KV1772
  4qw2-assembly1_A  TM=5.799E-01  e=3.148E-01  Homo sapiens

Secondary structure (DSSP, 8-state):
-PPEEE--TT--HHHHHHHHHHHHHTTTSEEEEEEEPTTSS-EEEEEEEEEEE-SSEEEEEETTTTEEEEEEGGGEEEEEESSPPP-

Solvent-accessible surface area (backbone atoms only — not comparable to full-atom values): 5034 Å² total; per-residue (Å²): 120,62,37,74,49,76,51,67,97,80,70,60,82,78,56,61,63,56,55,55,53,36,52,52,67,37,53,73,40,48,33,37,39,36,23,59,40,90,96,49,95,53,67,48,76,48,64,25,30,29,71,44,68,56,99,60,33,36,32,31,38,24,87,91,79,72,48,74,46,82,43,51,49,91,34,52,46,34,38,37,34,76,45,74,73,58,127

Radius of gyration: 12.45 Å; Cα contacts (8 Å, |Δi|>4): 170; chains: 1; bounding box: 32×34×26 Å

Mean predicted aligned error: 7.19 Å